Protein AF-A0A920AF95-F1 (afdb_monomer_lite)

Structure (mmCIF, N/CA/C/O backbone):
data_AF-A0A920AF95-F1
#
_entry.id   AF-A0A920AF95-F1
#
loop_
_atom_site.group_PDB
_atom_site.id
_atom_site.type_symbol
_atom_site.label_atom_id
_atom_site.label_alt_id
_atom_site.label_comp_id
_atom_site.label_asym_id
_atom_site.label_entity_id
_atom_site.label_seq_id
_atom_site.pdbx_PDB_ins_code
_atom_site.Cartn_x
_atom_site.Cartn_y
_atom_site.Cartn_z
_atom_site.occupancy
_atom_site.B_iso_or_equiv
_atom_site.auth_seq_id
_atom_site.auth_comp_id
_atom_site.auth_asym_id
_atom_site.auth_atom_id
_atom_site.pdbx_PDB_model_num
ATOM 1 N N . MET A 1 1 ? -3.782 19.908 -4.202 1.00 72.94 1 MET A N 1
ATOM 2 C CA . MET A 1 1 ? -3.913 18.723 -3.323 1.00 72.94 1 MET A CA 1
ATOM 3 C C . MET A 1 1 ? -5.382 18.385 -3.166 1.00 72.94 1 MET A C 1
ATOM 5 O O . MET A 1 1 ? -6.169 19.297 -2.962 1.00 72.94 1 MET A O 1
ATOM 9 N N . THR A 1 2 ? -5.749 17.109 -3.252 1.00 90.81 2 THR A N 1
ATOM 10 C CA . THR A 1 2 ? -7.126 16.671 -2.982 1.00 90.81 2 THR A CA 1
ATOM 11 C C . THR A 1 2 ? -7.397 16.658 -1.468 1.00 90.81 2 THR A C 1
ATOM 13 O O . THR A 1 2 ? -6.483 16.290 -0.714 1.00 90.81 2 THR A O 1
ATOM 16 N N . PRO A 1 3 ? -8.599 17.056 -1.011 1.00 94.69 3 PRO A N 1
ATOM 17 C CA . PRO A 1 3 ? -9.006 16.942 0.390 1.00 94.69 3 PRO A CA 1
ATOM 18 C C . PRO A 1 3 ? -8.992 15.495 0.896 1.00 94.69 3 PRO A C 1
ATOM 20 O O . PRO A 1 3 ? -9.028 14.548 0.110 1.00 94.69 3 PRO A O 1
ATOM 23 N N . GLU A 1 4 ? -8.959 15.326 2.216 1.00 96.00 4 GLU A N 1
ATOM 24 C CA . GLU A 1 4 ? -9.114 14.012 2.843 1.00 96.00 4 GLU A CA 1
ATOM 25 C C . GLU A 1 4 ? -10.567 13.523 2.800 1.00 96.00 4 GLU A C 1
ATOM 27 O O . GLU A 1 4 ? -11.509 14.316 2.826 1.00 96.00 4 GLU A O 1
ATOM 32 N N . ILE A 1 5 ? -10.743 12.199 2.779 1.00 96.69 5 ILE A N 1
ATOM 33 C CA . ILE A 1 5 ? -12.058 11.550 2.784 1.00 96.69 5 ILE A CA 1
ATOM 34 C C . ILE A 1 5 ? -12.750 11.700 4.150 1.00 96.69 5 ILE A C 1
ATOM 36 O O . ILE A 1 5 ? -12.111 11.588 5.205 1.00 96.69 5 ILE A O 1
ATOM 40 N N . LYS A 1 6 ? -14.069 11.918 4.154 1.00 97.50 6 LYS A N 1
ATOM 41 C CA . LYS A 1 6 ? -14.889 11.921 5.376 1.00 97.50 6 LYS A CA 1
ATOM 42 C C . LYS A 1 6 ? -15.577 10.571 5.555 1.00 97.50 6 LYS A C 1
ATOM 44 O O . LYS A 1 6 ? -15.944 9.933 4.571 1.00 97.50 6 LYS A O 1
ATOM 49 N N . VAL A 1 7 ? -15.806 10.152 6.803 1.00 97.62 7 VAL A N 1
ATOM 50 C CA . VAL A 1 7 ? -16.532 8.900 7.081 1.00 97.62 7 VAL A CA 1
ATOM 51 C C . VAL A 1 7 ? -17.932 8.908 6.466 1.00 97.62 7 VAL A C 1
ATOM 53 O O . VAL A 1 7 ? -18.393 7.903 5.938 1.00 97.62 7 VAL A O 1
ATOM 56 N N . THR A 1 8 ? -18.585 10.071 6.464 1.00 97.75 8 THR A N 1
ATOM 57 C CA . THR A 1 8 ? -19.935 10.246 5.928 1.00 97.75 8 THR A CA 1
ATOM 58 C C . THR A 1 8 ? -20.003 9.952 4.436 1.00 97.75 8 THR A C 1
ATOM 60 O O . THR A 1 8 ? -21.004 9.405 3.984 1.00 97.75 8 THR A O 1
ATOM 63 N N . ASP A 1 9 ? -18.944 10.253 3.681 1.00 97.81 9 ASP A N 1
ATOM 64 C CA . ASP A 1 9 ? -18.871 9.934 2.254 1.00 97.81 9 ASP A CA 1
ATOM 65 C C . ASP A 1 9 ? -18.751 8.420 2.036 1.00 97.81 9 ASP A C 1
ATOM 67 O O . ASP A 1 9 ? -19.375 7.883 1.125 1.00 97.81 9 ASP A O 1
ATOM 71 N N . LEU A 1 10 ? -18.015 7.710 2.898 1.00 98.25 10 LEU A N 1
ATOM 72 C CA . LEU A 1 10 ? -17.905 6.249 2.840 1.00 98.25 10 LEU A CA 1
ATOM 73 C C . LEU A 1 10 ? -19.245 5.577 3.176 1.00 98.25 10 LEU A C 1
ATOM 75 O O . LEU A 1 10 ? -19.750 4.774 2.392 1.00 98.25 10 LEU A O 1
ATOM 79 N N . VAL A 1 11 ? -19.859 5.966 4.298 1.00 97.69 11 VAL A N 1
ATOM 80 C CA . VAL A 1 11 ? -21.117 5.380 4.793 1.00 97.69 11 VAL A CA 1
ATOM 81 C C . VAL A 1 11 ? -22.266 5.604 3.815 1.00 97.69 11 VAL A C 1
ATOM 83 O O . VAL A 1 11 ? -23.003 4.668 3.517 1.00 97.69 11 VAL A O 1
ATOM 86 N N . LYS A 1 12 ? -22.398 6.816 3.256 1.00 98.25 12 LYS A N 1
ATOM 87 C CA . LYS A 1 12 ? -23.442 7.127 2.262 1.00 98.25 12 LYS A CA 1
ATOM 88 C C . LYS A 1 12 ? -23.361 6.255 1.009 1.00 98.25 12 LYS A C 1
ATOM 90 O O . LYS A 1 12 ? -24.372 6.076 0.342 1.00 98.25 12 LYS A O 1
ATOM 95 N N . ASN A 1 13 ? -22.181 5.719 0.703 1.00 98.12 13 ASN A N 1
ATOM 96 C CA . ASN A 1 13 ? -21.946 4.838 -0.438 1.00 98.12 13 ASN A CA 1
ATOM 97 C C . ASN A 1 13 ? -21.875 3.351 -0.041 1.00 98.12 13 ASN A C 1
ATOM 99 O O . ASN A 1 13 ? -21.446 2.527 -0.844 1.00 98.12 13 ASN A O 1
ATOM 103 N N . GLY A 1 14 ? -22.264 2.990 1.188 1.00 98.00 14 GLY A N 1
ATOM 104 C CA . GLY A 1 14 ? -22.251 1.603 1.665 1.00 98.00 14 GLY A CA 1
ATOM 105 C C . GLY A 1 14 ? -20.849 1.009 1.850 1.00 98.00 14 GLY A C 1
ATOM 106 O O . GLY A 1 14 ? -20.705 -0.208 1.938 1.00 98.00 14 GLY A O 1
ATOM 107 N N . ILE A 1 15 ? -19.804 1.842 1.900 1.00 98.56 15 ILE A N 1
ATOM 108 C CA . ILE A 1 15 ? -18.422 1.391 2.077 1.00 98.56 15 ILE A CA 1
ATOM 109 C C . ILE A 1 15 ? -18.146 1.232 3.573 1.00 98.56 15 ILE A C 1
ATOM 111 O O . ILE A 1 15 ? -18.009 2.216 4.297 1.00 98.56 15 ILE A O 1
ATOM 115 N N . THR A 1 16 ? -18.028 -0.014 4.027 1.00 98.25 16 THR A N 1
ATOM 116 C CA . THR A 1 16 ? -17.788 -0.356 5.442 1.00 98.25 16 THR A CA 1
ATOM 117 C C . THR A 1 16 ? -16.325 -0.657 5.765 1.00 98.25 16 THR A C 1
ATOM 119 O O . THR A 1 16 ? -15.949 -0.686 6.938 1.00 98.25 16 THR A O 1
ATOM 122 N N . SER A 1 17 ? -15.497 -0.870 4.738 1.00 98.56 17 SER A N 1
ATOM 123 C CA . SER A 1 17 ? -14.077 -1.192 4.884 1.00 98.56 17 SER A CA 1
ATOM 124 C C . SER A 1 17 ? -13.235 -0.506 3.814 1.00 98.56 17 SER A C 1
ATOM 126 O O . SER A 1 17 ? -13.634 -0.457 2.651 1.00 98.56 17 SER A O 1
ATOM 128 N N . VAL A 1 18 ? -12.052 -0.009 4.180 1.00 98.56 18 VAL A N 1
ATOM 129 C CA . VAL A 1 18 ? -11.151 0.710 3.263 1.00 98.56 18 VAL A CA 1
ATOM 130 C C . VAL A 1 18 ? -9.684 0.357 3.487 1.00 98.56 18 VAL A C 1
ATOM 132 O O . VAL A 1 18 ? -9.264 0.041 4.600 1.00 98.56 18 VAL A O 1
ATOM 135 N N . VAL A 1 19 ? -8.881 0.467 2.426 1.00 98.69 19 VAL A N 1
ATOM 136 C CA . VAL A 1 19 ? -7.416 0.375 2.493 1.00 98.69 19 VAL A CA 1
ATOM 137 C C . VAL A 1 19 ? -6.821 1.653 1.911 1.00 98.69 19 VAL A C 1
ATOM 139 O O . VAL A 1 19 ? -6.896 1.898 0.708 1.00 98.69 19 VAL A O 1
ATOM 142 N N . GLY A 1 20 ? -6.250 2.489 2.773 1.00 98.44 20 GLY A N 1
ATOM 143 C CA . GLY A 1 20 ? -5.591 3.730 2.387 1.00 98.44 20 GLY A CA 1
ATOM 144 C C . GLY A 1 20 ? -4.181 3.502 1.836 1.00 98.44 20 GLY A C 1
ATOM 145 O O . GLY A 1 20 ? -3.487 2.560 2.210 1.00 98.44 20 GLY A O 1
ATOM 146 N N . LEU A 1 21 ? -3.730 4.378 0.944 1.00 98.50 21 LEU A N 1
ATOM 147 C CA . LEU A 1 21 ? -2.387 4.324 0.365 1.00 98.50 21 LEU A CA 1
ATOM 148 C C . LEU A 1 21 ? -1.939 5.710 -0.104 1.00 98.50 21 LEU A C 1
ATOM 150 O O . LEU A 1 21 ? -2.769 6.594 -0.324 1.00 98.50 21 LEU A O 1
ATOM 154 N N . LEU A 1 22 ? -0.631 5.895 -0.284 1.00 98.19 22 LEU A N 1
ATOM 155 C CA . LEU A 1 22 ? -0.083 7.083 -0.940 1.00 98.19 22 LEU A CA 1
ATOM 156 C C . LEU A 1 22 ? 0.029 6.894 -2.463 1.00 98.19 22 LEU A C 1
ATOM 158 O O . LEU A 1 22 ? -0.002 5.783 -3.002 1.00 98.19 22 LEU A O 1
ATOM 162 N N . GLY A 1 23 ? 0.119 8.019 -3.170 1.00 97.44 23 GLY A N 1
ATOM 163 C CA . GLY A 1 23 ? 0.240 8.083 -4.626 1.00 97.44 23 GLY A CA 1
ATOM 164 C C . GLY A 1 23 ? 1.621 8.557 -5.072 1.00 97.44 23 GLY A C 1
ATOM 165 O O . GLY A 1 23 ? 2.641 8.114 -4.551 1.00 97.44 23 GLY A O 1
ATOM 166 N N . THR A 1 24 ? 1.631 9.467 -6.046 1.00 97.31 24 THR A N 1
ATOM 167 C CA . THR A 1 24 ? 2.851 10.072 -6.602 1.00 97.31 24 THR A CA 1
ATOM 168 C C . THR A 1 24 ? 3.635 10.881 -5.573 1.00 97.31 24 THR A C 1
ATOM 170 O O . THR A 1 24 ? 4.853 10.777 -5.504 1.00 97.31 24 THR A O 1
ATOM 173 N N . ASP A 1 25 ? 2.941 11.685 -4.772 1.00 96.19 25 ASP A N 1
ATOM 174 C CA . ASP A 1 25 ? 3.570 12.592 -3.820 1.00 96.19 25 ASP A CA 1
ATOM 175 C C . ASP A 1 25 ? 3.938 11.853 -2.527 1.00 96.19 25 ASP A C 1
ATOM 177 O O . ASP A 1 25 ? 3.084 11.640 -1.669 1.00 96.19 25 ASP A O 1
ATOM 181 N N . GLY A 1 26 ? 5.201 11.440 -2.418 1.00 92.62 26 GLY A N 1
ATOM 182 C CA . GLY A 1 26 ? 5.804 10.927 -1.183 1.00 92.62 26 GLY A CA 1
ATOM 183 C C . GLY A 1 26 ? 6.600 11.976 -0.402 1.00 92.62 26 GLY A C 1
ATOM 184 O O . GLY A 1 26 ? 7.239 11.624 0.584 1.00 92.62 26 GLY A O 1
ATOM 185 N N . ALA A 1 27 ? 6.599 13.238 -0.848 1.00 92.75 27 ALA A N 1
ATOM 186 C CA . ALA A 1 27 ? 7.382 14.313 -0.241 1.00 92.75 27 ALA A CA 1
ATOM 187 C C . ALA A 1 27 ? 6.543 15.134 0.744 1.00 92.75 27 ALA A C 1
ATOM 189 O O . ALA A 1 27 ? 6.983 15.410 1.857 1.00 92.75 27 ALA A O 1
ATOM 190 N N . THR A 1 28 ? 5.323 15.508 0.353 1.00 95.38 28 THR A N 1
ATOM 191 C CA . THR A 1 28 ? 4.439 16.342 1.182 1.00 95.38 28 THR A CA 1
ATOM 192 C C . THR A 1 28 ? 3.306 15.547 1.834 1.00 95.38 28 THR A C 1
ATOM 194 O O . THR A 1 28 ? 2.711 15.995 2.816 1.00 95.38 28 THR A O 1
ATOM 197 N N . ARG A 1 29 ? 3.015 14.334 1.343 1.00 95.62 29 ARG A N 1
ATOM 198 C CA . ARG A 1 29 ? 2.121 13.387 2.024 1.00 95.62 29 ARG A CA 1
ATOM 199 C C . ARG A 1 29 ? 2.927 12.439 2.898 1.00 95.62 29 ARG A C 1
ATOM 201 O O . ARG A 1 29 ? 3.914 11.860 2.464 1.00 95.62 29 ARG A O 1
ATOM 208 N N . SER A 1 30 ? 2.457 12.246 4.127 1.00 95.94 30 SER A N 1
ATOM 209 C CA . SER A 1 30 ? 3.129 11.423 5.128 1.00 95.94 30 SER A CA 1
ATOM 210 C C . SER A 1 30 ? 2.331 10.168 5.450 1.00 95.94 30 SER A C 1
ATOM 212 O O . SER A 1 30 ? 1.116 10.223 5.660 1.00 95.94 30 SER A O 1
ATOM 214 N N . LEU A 1 31 ? 3.031 9.042 5.592 1.00 97.69 31 LEU A N 1
ATOM 215 C CA . LEU A 1 31 ? 2.443 7.825 6.148 1.00 97.69 31 LEU A CA 1
ATOM 216 C C . LEU A 1 31 ? 1.934 8.026 7.575 1.00 97.69 31 LEU A C 1
ATOM 218 O O . LEU A 1 31 ? 0.975 7.369 7.962 1.00 97.69 31 LEU A O 1
ATOM 222 N N . LYS A 1 32 ? 2.526 8.945 8.350 1.00 98.06 32 LYS A N 1
ATOM 223 C CA . LYS A 1 32 ? 2.058 9.250 9.711 1.00 98.06 32 LYS A CA 1
ATOM 224 C C . LYS A 1 32 ? 0.658 9.861 9.676 1.00 98.06 32 LYS A C 1
ATOM 226 O O . LYS A 1 32 ? -0.204 9.448 10.445 1.00 98.06 32 LYS A O 1
ATOM 231 N N . SER A 1 33 ? 0.413 10.783 8.742 1.00 97.81 33 SER A N 1
ATOM 232 C CA . SER A 1 33 ? -0.914 11.369 8.519 1.00 97.81 33 SER A CA 1
ATOM 233 C C . SER A 1 33 ? -1.911 10.319 8.026 1.00 97.81 33 SER A C 1
ATOM 235 O O . SER A 1 33 ? -3.024 10.247 8.540 1.00 97.81 33 SER A O 1
ATOM 237 N N . LEU A 1 34 ? -1.498 9.448 7.096 1.00 98.50 34 LEU A N 1
ATOM 238 C CA . LEU A 1 34 ? -2.333 8.336 6.632 1.00 98.50 34 LEU A CA 1
ATOM 239 C C . LEU A 1 34 ? -2.704 7.384 7.781 1.00 98.50 34 LEU A C 1
ATOM 241 O O . LEU A 1 34 ? -3.871 7.037 7.937 1.00 98.50 34 LEU A O 1
ATOM 245 N N . TYR A 1 35 ? -1.739 7.008 8.621 1.00 98.62 35 TYR A N 1
ATOM 246 C CA . TYR A 1 35 ? -1.966 6.141 9.777 1.00 98.62 35 TYR A CA 1
ATOM 247 C C . TYR A 1 35 ? -2.887 6.787 10.818 1.00 98.62 35 TYR A C 1
ATOM 249 O O . TYR A 1 35 ? -3.796 6.130 11.328 1.00 98.62 35 TYR A O 1
ATOM 257 N N . ALA A 1 36 ? -2.717 8.085 11.091 1.00 98.56 36 ALA A N 1
ATOM 258 C CA . ALA A 1 36 ? -3.627 8.839 11.950 1.00 98.56 36 ALA A CA 1
ATOM 259 C C . ALA A 1 36 ? -5.060 8.831 11.394 1.00 98.56 36 ALA A C 1
ATOM 261 O O . ALA A 1 36 ? -6.005 8.563 12.136 1.00 98.56 36 ALA A O 1
ATOM 262 N N . LYS A 1 37 ? -5.226 9.029 10.079 1.00 98.56 37 LYS A N 1
ATOM 263 C CA . LYS A 1 37 ? -6.543 8.981 9.434 1.00 98.56 37 LYS A CA 1
ATOM 264 C C . LYS A 1 37 ? -7.172 7.589 9.482 1.00 98.56 37 LYS A C 1
ATOM 266 O O . LYS A 1 37 ? -8.368 7.477 9.731 1.00 98.56 37 LYS A O 1
ATOM 271 N N . VAL A 1 38 ? -6.385 6.529 9.301 1.00 98.69 38 VAL A N 1
ATOM 272 C CA . VAL A 1 38 ? -6.850 5.143 9.464 1.00 98.69 38 VAL A CA 1
ATOM 273 C C . VAL A 1 38 ? -7.366 4.898 10.881 1.00 98.69 38 VAL A C 1
ATOM 275 O O . VAL A 1 38 ? -8.433 4.312 11.050 1.00 98.69 38 VAL A O 1
ATOM 278 N N . LYS A 1 39 ? -6.658 5.374 11.912 1.00 98.56 39 LYS A N 1
ATOM 279 C CA . LYS A 1 39 ? -7.144 5.272 13.295 1.00 98.56 39 LYS A CA 1
ATOM 280 C C . LYS A 1 39 ? -8.442 6.046 13.515 1.00 98.56 39 LYS A C 1
ATOM 282 O O . LYS A 1 39 ? -9.346 5.498 14.135 1.00 98.56 39 LYS A O 1
ATOM 287 N N . ALA A 1 40 ? -8.547 7.266 12.984 1.00 98.56 40 ALA A N 1
ATOM 288 C CA . ALA A 1 40 ? -9.769 8.064 13.077 1.00 98.56 40 ALA A CA 1
ATOM 289 C C . ALA A 1 40 ? -10.966 7.341 12.434 1.00 98.56 40 ALA A C 1
ATOM 291 O O . ALA A 1 40 ? -11.983 7.156 13.086 1.00 98.56 40 ALA A O 1
ATOM 292 N N . LEU A 1 41 ? -10.809 6.808 11.216 1.00 98.62 41 LEU A N 1
ATOM 293 C CA . LEU A 1 41 ? -11.876 6.054 10.546 1.00 98.62 41 LEU A CA 1
ATOM 294 C C . LEU A 1 41 ? -12.303 4.799 11.328 1.00 98.62 41 LEU A C 1
ATOM 296 O O . LEU A 1 41 ? -13.496 4.516 11.399 1.00 98.62 41 LEU A O 1
ATOM 300 N N . ASN A 1 42 ? -11.356 4.090 11.955 1.00 98.50 42 ASN A N 1
ATOM 301 C CA . ASN A 1 42 ? -11.673 2.971 12.850 1.00 98.50 42 ASN A CA 1
ATOM 302 C C . ASN A 1 42 ? -12.470 3.417 14.086 1.00 98.50 42 ASN A C 1
ATOM 304 O O . ASN A 1 42 ? -13.422 2.743 14.469 1.00 98.50 42 ASN A O 1
ATOM 308 N N . GLN A 1 43 ? -12.131 4.561 14.688 1.00 98.31 43 GLN A N 1
ATOM 309 C CA . GLN A 1 43 ? -12.895 5.134 15.808 1.00 98.31 43 GLN A CA 1
ATOM 310 C C . GLN A 1 43 ? -14.293 5.604 15.384 1.00 98.31 43 GLN A C 1
ATOM 312 O O . GLN A 1 43 ? -15.229 5.533 16.174 1.00 98.31 43 GLN A O 1
ATOM 317 N N . GLU A 1 44 ? -14.445 6.040 14.134 1.00 98.12 44 GLU A N 1
ATOM 318 C CA . GLU A 1 44 ? -15.726 6.424 13.532 1.00 98.12 44 GLU A CA 1
ATOM 319 C C . GLU A 1 44 ? -16.564 5.205 13.069 1.00 98.12 44 GLU A C 1
ATOM 321 O O . GLU A 1 44 ? -17.653 5.381 12.526 1.00 98.12 44 GLU A O 1
ATOM 326 N N . GLY A 1 45 ? -16.090 3.969 13.294 1.00 97.25 45 GLY A N 1
ATOM 327 C CA . GLY A 1 45 ? -16.840 2.727 13.054 1.00 97.25 45 GLY A CA 1
ATOM 328 C C . GLY A 1 45 ? -16.601 2.044 11.701 1.00 97.25 45 GLY A C 1
ATOM 329 O O . GLY A 1 45 ? -17.283 1.070 11.387 1.00 97.25 45 GLY A O 1
ATOM 330 N N . ILE A 1 46 ? -15.639 2.512 10.897 1.00 98.00 46 ILE A N 1
ATOM 331 C CA . ILE A 1 46 ? -15.256 1.903 9.611 1.00 98.00 46 ILE A CA 1
ATOM 332 C C . ILE A 1 46 ? -14.032 1.012 9.790 1.00 98.00 46 ILE A C 1
ATOM 334 O O . ILE A 1 46 ? -13.051 1.429 10.390 1.00 98.00 46 ILE A O 1
ATOM 338 N N . SER A 1 47 ? -14.015 -0.174 9.181 1.00 98.62 47 SER A N 1
ATOM 339 C CA . SER A 1 47 ? -12.811 -1.017 9.182 1.00 98.62 47 SER A CA 1
ATOM 340 C C . SER A 1 47 ? -11.750 -0.453 8.230 1.00 98.62 47 SER A C 1
ATOM 342 O O . SER A 1 47 ? -11.825 -0.637 7.014 1.00 98.62 47 SER A O 1
ATOM 344 N N . ALA A 1 48 ? -10.751 0.249 8.759 1.00 98.75 48 ALA A N 1
ATOM 345 C CA . ALA A 1 48 ? -9.735 0.923 7.956 1.00 98.75 48 ALA A CA 1
ATOM 346 C C . ALA A 1 48 ? -8.340 0.304 8.128 1.00 98.75 48 ALA A C 1
ATOM 348 O O . ALA A 1 48 ? -7.874 0.052 9.239 1.00 98.75 48 ALA A O 1
ATOM 349 N N . PHE A 1 49 ? -7.648 0.139 7.003 1.00 98.75 49 PHE A N 1
ATOM 350 C CA . PHE A 1 49 ? -6.284 -0.381 6.899 1.00 98.75 49 PHE A CA 1
ATOM 351 C C . PHE A 1 49 ? -5.445 0.497 5.966 1.00 98.75 49 PHE A C 1
ATOM 353 O O . PHE A 1 49 ? -5.954 1.453 5.376 1.00 98.75 49 PHE A O 1
ATOM 360 N N . MET A 1 50 ? -4.165 0.173 5.781 1.00 98.81 50 MET A N 1
ATOM 361 C CA . MET A 1 50 ? -3.304 0.882 4.836 1.00 98.81 50 MET A CA 1
ATOM 362 C C . MET A 1 50 ? -2.202 0.032 4.202 1.00 98.81 50 MET A C 1
ATOM 364 O O . MET A 1 50 ? -1.836 -1.040 4.685 1.00 98.81 50 MET A O 1
ATOM 368 N N . HIS A 1 51 ? -1.630 0.562 3.124 1.00 98.75 51 HIS A N 1
ATOM 369 C CA . HIS A 1 51 ? -0.313 0.180 2.631 1.00 98.75 51 HIS A CA 1
ATOM 370 C C . HIS A 1 51 ? 0.734 1.225 3.029 1.00 98.75 51 HIS A C 1
ATOM 372 O O . HIS A 1 51 ? 0.466 2.426 2.987 1.00 98.75 51 HIS A O 1
ATOM 378 N N . THR A 1 52 ? 1.930 0.754 3.385 1.00 98.62 52 THR A N 1
ATOM 379 C CA . THR A 1 52 ? 3.131 1.594 3.483 1.00 98.62 52 THR A CA 1
ATOM 380 C C . THR A 1 52 ? 3.677 1.919 2.083 1.00 98.62 52 THR A C 1
ATOM 382 O O . THR A 1 52 ? 3.143 1.433 1.081 1.00 98.62 52 THR A O 1
ATOM 385 N N . GLY A 1 53 ? 4.723 2.735 1.979 1.00 98.31 53 GLY A N 1
ATOM 386 C CA . GLY A 1 53 ? 5.284 3.173 0.702 1.00 98.31 53 GLY A CA 1
ATOM 387 C C . GLY A 1 53 ? 4.430 4.199 -0.053 1.00 98.31 53 GLY A C 1
ATOM 388 O O . GLY A 1 53 ? 3.462 4.765 0.457 1.00 98.31 53 GLY A O 1
ATOM 389 N N . TYR A 1 54 ? 4.828 4.464 -1.293 1.00 98.38 54 TYR A N 1
ATOM 390 C CA . TYR A 1 54 ? 4.212 5.412 -2.230 1.00 98.38 54 TYR A CA 1
ATOM 391 C C . TYR A 1 54 ? 4.601 4.985 -3.654 1.00 98.38 54 TYR A C 1
ATOM 393 O O . TYR A 1 54 ? 4.968 3.841 -3.852 1.00 98.38 54 TYR A O 1
ATOM 401 N N . TYR A 1 55 ? 4.527 5.830 -4.681 1.00 97.94 55 TYR A N 1
ATOM 402 C CA . TYR A 1 55 ? 4.944 5.421 -6.033 1.00 97.94 55 TYR A CA 1
ATOM 403 C C . TYR A 1 55 ? 6.418 4.993 -6.163 1.00 97.94 55 TYR A C 1
ATOM 405 O O . TYR A 1 55 ? 6.721 4.202 -7.059 1.00 97.94 55 TYR A O 1
ATOM 413 N N . GLY A 1 56 ? 7.316 5.499 -5.314 1.00 96.94 56 GLY A N 1
ATOM 414 C CA . GLY A 1 56 ? 8.752 5.252 -5.444 1.00 96.94 56 GLY A CA 1
ATOM 415 C C . GLY A 1 56 ? 9.209 3.850 -5.027 1.00 96.94 56 GLY A C 1
ATOM 416 O O . GLY A 1 56 ? 8.563 3.194 -4.211 1.00 96.94 56 GLY A O 1
ATOM 417 N N . ILE A 1 57 ? 10.346 3.406 -5.581 1.00 96.25 57 ILE A N 1
ATOM 418 C CA . ILE A 1 57 ? 10.968 2.103 -5.261 1.00 96.25 57 ILE A CA 1
ATOM 419 C C . ILE A 1 57 ? 11.746 2.094 -3.942 1.00 96.25 57 ILE A C 1
ATOM 421 O O . ILE A 1 57 ? 11.946 1.026 -3.370 1.00 96.25 57 ILE A O 1
ATOM 425 N N . ASP A 1 58 ? 12.138 3.272 -3.456 1.00 92.56 58 ASP A N 1
ATOM 426 C CA . ASP A 1 58 ? 12.650 3.485 -2.104 1.00 92.56 58 ASP A CA 1
ATOM 427 C C . ASP A 1 58 ? 11.477 3.923 -1.218 1.00 92.56 58 ASP A C 1
ATOM 429 O O . ASP A 1 58 ? 11.182 5.119 -1.120 1.00 92.56 58 ASP A O 1
ATOM 433 N N . PRO A 1 59 ? 10.713 2.974 -0.644 1.00 84.75 59 PRO A N 1
ATOM 434 C CA . PRO A 1 59 ? 9.475 3.288 0.042 1.00 84.75 59 PRO A CA 1
ATOM 435 C C . PRO A 1 59 ? 9.741 4.082 1.317 1.00 84.75 59 PRO A C 1
ATOM 437 O O . PRO A 1 59 ? 10.578 3.722 2.150 1.00 84.75 59 PRO A O 1
ATOM 440 N N . VAL A 1 60 ? 8.922 5.111 1.523 1.00 93.38 60 VAL A N 1
ATOM 441 C CA . VAL A 1 60 ? 8.703 5.662 2.860 1.00 93.38 60 VAL A CA 1
ATOM 442 C C . VAL A 1 60 ? 8.066 4.592 3.749 1.00 93.38 60 VAL A C 1
ATOM 444 O O . VAL A 1 60 ? 7.254 3.796 3.277 1.00 93.38 60 VAL A O 1
ATOM 447 N N . HIS A 1 61 ? 8.439 4.572 5.024 1.00 95.69 61 HIS A N 1
ATOM 448 C CA . HIS A 1 61 ? 7.958 3.616 6.021 1.00 95.69 61 HIS A CA 1
ATOM 449 C C . HIS A 1 61 ? 7.815 4.301 7.389 1.00 95.69 61 HIS A C 1
ATOM 451 O O . HIS A 1 61 ? 8.329 5.402 7.599 1.00 95.69 61 HIS A O 1
ATOM 457 N N . LEU A 1 62 ? 7.058 3.693 8.301 1.00 97.50 62 LEU A N 1
ATOM 458 C CA . LEU A 1 62 ? 6.816 4.221 9.649 1.00 97.50 62 LEU A CA 1
ATOM 459 C C . LEU A 1 62 ? 7.889 3.769 10.655 1.00 97.50 62 LEU A C 1
ATOM 461 O O . LEU A 1 62 ? 8.199 4.524 11.576 1.00 97.50 62 LEU A O 1
ATOM 465 N N . MET A 1 63 ? 8.435 2.566 10.463 1.00 97.25 63 MET A N 1
ATOM 466 C CA . MET A 1 63 ? 9.479 1.936 11.277 1.00 97.25 63 MET A CA 1
ATOM 467 C C . MET A 1 63 ? 10.861 2.108 10.627 1.00 97.25 63 MET A C 1
ATOM 469 O O . MET A 1 63 ? 11.263 3.241 10.372 1.00 97.25 63 MET A O 1
ATOM 473 N N . LYS A 1 64 ? 11.612 1.022 10.371 1.00 96.38 64 LYS A N 1
ATOM 474 C CA . LYS A 1 64 ? 12.911 1.069 9.666 1.00 96.38 64 LYS A CA 1
ATOM 475 C C . LYS A 1 64 ? 12.876 0.561 8.225 1.00 96.38 64 LYS A C 1
ATOM 477 O O . LYS A 1 64 ? 13.826 0.781 7.480 1.00 96.38 64 LYS A O 1
ATOM 482 N N . ASN A 1 65 ? 11.853 -0.211 7.861 1.00 97.56 65 ASN A N 1
ATOM 483 C CA . ASN A 1 65 ? 11.662 -0.778 6.525 1.00 97.56 65 ASN A CA 1
ATOM 484 C C . ASN A 1 65 ? 10.233 -1.333 6.378 1.00 97.56 65 ASN A C 1
ATOM 486 O O . ASN A 1 65 ? 9.450 -1.346 7.331 1.00 97.56 65 ASN A O 1
ATOM 490 N N . VAL A 1 66 ? 9.897 -1.819 5.181 1.00 98.25 66 VAL A N 1
ATOM 491 C CA . VAL A 1 66 ? 8.557 -2.337 4.862 1.00 98.25 66 VAL A CA 1
ATOM 492 C C . VAL A 1 66 ? 8.234 -3.613 5.637 1.00 98.25 66 VAL A C 1
ATOM 494 O O . VAL A 1 66 ? 7.086 -3.820 6.037 1.00 98.25 66 VAL A O 1
ATOM 497 N N . GLN A 1 67 ? 9.234 -4.467 5.864 1.00 98.50 67 GLN A N 1
ATOM 498 C CA . GLN A 1 67 ? 9.065 -5.685 6.652 1.00 98.50 67 GLN A CA 1
ATOM 499 C C . GLN A 1 67 ? 8.664 -5.353 8.101 1.00 98.50 67 GLN A C 1
ATOM 501 O O . GLN A 1 67 ? 7.732 -5.960 8.622 1.00 98.50 67 GLN A O 1
ATOM 506 N N . GLU A 1 68 ? 9.322 -4.383 8.738 1.00 98.56 68 GLU A N 1
ATOM 507 C CA . GLU A 1 68 ? 8.994 -3.941 10.098 1.00 98.56 68 GLU A CA 1
ATOM 508 C C . GLU A 1 68 ? 7.621 -3.268 10.181 1.00 98.56 68 GLU A C 1
ATOM 510 O O . GLU A 1 68 ? 6.879 -3.552 11.118 1.00 98.56 68 GLU A O 1
ATOM 515 N N . ASP A 1 69 ? 7.238 -2.445 9.199 1.00 98.62 69 ASP A N 1
ATOM 516 C CA . ASP A 1 69 ? 5.889 -1.863 9.148 1.00 98.62 69 ASP A CA 1
ATOM 517 C C . ASP A 1 69 ? 4.810 -2.957 9.138 1.00 98.62 69 ASP A C 1
ATOM 519 O O . ASP A 1 69 ? 3.822 -2.876 9.867 1.00 98.62 69 ASP A O 1
ATOM 523 N N . LEU A 1 70 ? 5.009 -4.014 8.345 1.00 98.56 70 LEU A N 1
ATOM 524 C CA . LEU A 1 70 ? 4.108 -5.166 8.312 1.00 98.56 70 LEU A CA 1
ATOM 525 C C . LEU A 1 70 ? 4.061 -5.919 9.647 1.00 98.56 70 LEU A C 1
ATOM 527 O O . LEU A 1 70 ? 2.980 -6.362 10.033 1.00 98.56 70 LEU A O 1
ATOM 531 N N . ILE A 1 71 ? 5.196 -6.068 10.335 1.00 98.62 71 ILE A N 1
ATOM 532 C CA . ILE A 1 71 ? 5.301 -6.811 11.601 1.00 98.62 71 ILE A CA 1
ATOM 533 C C . ILE A 1 71 ? 4.697 -6.039 12.770 1.00 98.62 71 ILE A C 1
ATOM 535 O O . ILE A 1 71 ? 3.929 -6.613 13.535 1.00 98.62 71 ILE A O 1
ATOM 539 N N . TYR A 1 72 ? 5.034 -4.760 12.914 1.00 98.50 72 TYR A N 1
ATOM 540 C CA . TYR A 1 72 ? 4.757 -4.010 14.139 1.00 98.50 72 TYR A CA 1
ATOM 541 C C . TYR A 1 72 ? 3.519 -3.116 14.065 1.00 98.50 72 TYR A C 1
ATOM 543 O O . TYR A 1 72 ? 3.078 -2.611 15.095 1.00 98.50 72 TYR A O 1
ATOM 551 N N . ILE A 1 73 ? 2.952 -2.891 12.875 1.00 98.38 73 ILE A N 1
ATOM 552 C CA . ILE A 1 73 ? 1.809 -1.989 12.703 1.00 98.38 73 ILE A CA 1
ATOM 553 C C . ILE A 1 73 ? 0.629 -2.761 12.123 1.00 98.38 73 ILE A C 1
ATOM 555 O O . ILE A 1 73 ? 0.555 -2.996 10.918 1.00 98.38 73 ILE A O 1
ATOM 559 N N . ASP A 1 74 ? -0.329 -3.138 12.970 1.00 97.94 74 ASP A N 1
ATOM 560 C CA . ASP A 1 74 ? -1.480 -3.986 12.611 1.00 97.94 74 ASP A CA 1
ATOM 561 C C . ASP A 1 74 ? -2.238 -3.508 11.371 1.00 97.94 74 ASP A C 1
ATOM 563 O O . ASP A 1 74 ? -2.525 -4.303 10.476 1.00 97.94 74 ASP A O 1
ATOM 567 N N . ALA A 1 75 ? -2.471 -2.198 11.264 1.00 98.19 75 ALA A N 1
ATOM 568 C CA . ALA A 1 75 ? -3.191 -1.602 10.144 1.00 98.19 75 ALA A CA 1
ATOM 569 C C . ALA A 1 75 ? -2.461 -1.714 8.791 1.00 98.19 75 ALA A C 1
ATOM 571 O O . ALA A 1 75 ? -3.100 -1.566 7.749 1.00 98.19 75 ALA A O 1
ATOM 572 N N . VAL A 1 76 ? -1.142 -1.951 8.772 1.00 98.69 76 VAL A N 1
ATOM 573 C CA . VAL A 1 76 ? -0.370 -2.087 7.529 1.00 98.69 76 VAL A CA 1
ATOM 574 C C . VAL A 1 76 ? -0.532 -3.498 6.969 1.00 98.69 76 VAL A C 1
ATOM 576 O O . VAL A 1 76 ? -0.135 -4.476 7.601 1.00 98.69 76 VAL A O 1
ATOM 579 N N . LEU A 1 77 ? -1.073 -3.600 5.751 1.00 98.69 77 LEU A N 1
ATOM 580 C CA . LEU A 1 77 ? -1.327 -4.868 5.049 1.00 98.69 77 LEU A CA 1
ATOM 581 C C . LEU A 1 77 ? -0.329 -5.165 3.921 1.00 98.69 77 LEU A C 1
ATOM 583 O O . LEU A 1 77 ? -0.346 -6.253 3.335 1.00 98.69 77 LEU A O 1
ATOM 587 N N . GLY A 1 78 ? 0.516 -4.197 3.569 1.00 98.50 78 GLY A N 1
ATOM 588 C CA . GLY A 1 78 ? 1.388 -4.307 2.407 1.00 98.50 78 GLY A CA 1
ATOM 589 C C . GLY A 1 78 ? 2.116 -3.016 2.058 1.00 98.50 78 GLY A C 1
ATOM 590 O O . GLY A 1 78 ? 2.076 -2.064 2.831 1.00 98.50 78 GLY A O 1
ATOM 591 N N . CYS A 1 79 ? 2.721 -2.978 0.873 1.00 98.62 79 CYS A N 1
ATOM 592 C CA . CYS A 1 79 ? 3.457 -1.829 0.348 1.00 98.62 79 CYS A CA 1
ATOM 593 C C . CYS A 1 79 ? 2.901 -1.389 -1.007 1.00 98.62 79 CYS A C 1
ATOM 595 O O . CYS A 1 79 ? 2.555 -2.224 -1.842 1.00 98.62 79 CYS A O 1
ATOM 597 N N . LYS A 1 80 ? 2.850 -0.079 -1.236 1.00 98.56 80 LYS A N 1
ATOM 598 C CA . LYS A 1 80 ? 2.513 0.553 -2.511 1.00 98.56 80 LYS A CA 1
ATOM 599 C C . LYS A 1 80 ? 3.792 0.888 -3.284 1.00 98.56 80 LYS A C 1
ATOM 601 O O . LYS A 1 80 ? 4.748 1.335 -2.663 1.00 98.56 80 LYS A O 1
ATOM 606 N N . ILE A 1 81 ? 3.770 0.673 -4.605 1.00 98.31 81 ILE A N 1
ATOM 607 C CA . ILE A 1 81 ? 4.741 1.165 -5.605 1.00 98.31 81 ILE A CA 1
ATOM 608 C C . ILE A 1 81 ? 4.047 1.543 -6.921 1.00 98.31 81 ILE A C 1
ATOM 610 O O . ILE A 1 81 ? 2.847 1.297 -7.090 1.00 98.31 81 ILE A O 1
ATOM 614 N N . ALA A 1 82 ? 4.798 2.094 -7.876 1.00 98.38 82 ALA A N 1
ATOM 615 C CA . ALA A 1 82 ? 4.389 2.255 -9.269 1.00 98.38 82 ALA A CA 1
ATOM 616 C C . ALA A 1 82 ? 5.382 1.602 -10.243 1.00 98.38 82 ALA A C 1
ATOM 618 O O . ALA A 1 82 ? 6.592 1.639 -10.028 1.00 98.38 82 ALA A O 1
ATOM 619 N N . ILE A 1 83 ? 4.867 1.055 -11.346 1.00 98.19 83 ILE A N 1
ATOM 620 C CA . ILE A 1 83 ? 5.651 0.587 -12.497 1.00 98.19 83 ILE A CA 1
ATOM 621 C C . ILE A 1 83 ? 5.027 1.088 -13.797 1.00 98.19 83 ILE A C 1
ATOM 623 O O . ILE A 1 83 ? 3.834 1.400 -13.848 1.00 98.19 83 ILE A O 1
ATOM 627 N N . SER A 1 84 ? 5.825 1.107 -14.867 1.00 97.38 84 SER A N 1
ATOM 628 C CA . SER A 1 84 ? 5.365 1.451 -16.219 1.00 97.38 84 SER A CA 1
ATOM 629 C C . SER A 1 84 ? 4.588 2.776 -16.267 1.00 97.38 84 SER A C 1
ATOM 631 O O . SER A 1 84 ? 3.668 2.939 -17.060 1.00 97.38 84 SER A O 1
ATOM 633 N N . ASP A 1 85 ? 4.958 3.731 -15.414 1.00 98.12 85 ASP A N 1
ATOM 634 C CA . ASP A 1 85 ? 4.381 5.071 -15.325 1.00 98.12 85 ASP A CA 1
ATOM 635 C C . ASP A 1 85 ? 5.514 6.095 -15.377 1.00 98.12 85 ASP A C 1
ATOM 637 O O . ASP A 1 85 ? 6.573 5.867 -14.787 1.00 98.12 85 ASP A O 1
ATOM 641 N N . ILE A 1 86 ? 5.291 7.234 -16.034 1.00 97.25 86 ILE A N 1
ATOM 642 C CA . ILE A 1 86 ? 6.293 8.308 -16.113 1.00 97.25 86 ILE A CA 1
ATOM 643 C C . ILE A 1 86 ? 6.644 8.903 -14.741 1.00 97.25 86 ILE A C 1
ATOM 645 O O . ILE A 1 86 ? 7.688 9.525 -14.589 1.00 97.25 86 ILE A O 1
ATOM 649 N N . ARG A 1 87 ? 5.776 8.696 -13.743 1.00 97.31 87 ARG A N 1
ATOM 650 C CA . ARG A 1 87 ? 5.951 9.109 -12.344 1.00 97.31 87 ARG A CA 1
ATOM 651 C C . ARG A 1 87 ? 6.545 8.006 -11.462 1.00 97.31 87 ARG A C 1
ATOM 653 O O . ARG A 1 87 ? 6.598 8.172 -10.247 1.00 97.31 87 ARG A O 1
ATOM 660 N N . SER A 1 88 ? 6.883 6.850 -12.032 1.00 96.06 88 SER A N 1
ATOM 661 C CA . SER A 1 88 ? 7.532 5.762 -11.293 1.00 96.06 88 SER A CA 1
ATOM 662 C C . SER A 1 88 ? 9.034 6.009 -11.150 1.00 96.06 88 SER A C 1
ATOM 664 O O . SER A 1 88 ? 9.604 6.851 -11.836 1.00 96.06 88 SER A O 1
ATOM 666 N N . SER A 1 89 ? 9.690 5.220 -10.301 1.00 95.75 89 SER A N 1
ATOM 667 C CA . SER A 1 89 ? 11.155 5.208 -10.190 1.00 95.75 89 SER A CA 1
ATOM 668 C C . SER A 1 89 ? 11.848 4.356 -11.260 1.00 95.75 89 SER A C 1
ATOM 670 O O . SER A 1 89 ? 13.049 4.151 -11.160 1.00 95.75 89 SER A O 1
ATOM 672 N N . TYR A 1 90 ? 11.114 3.826 -12.250 1.00 95.69 90 TYR A N 1
ATOM 673 C CA . TYR A 1 90 ? 11.636 2.889 -13.256 1.00 95.69 90 TYR A CA 1
ATOM 674 C C . TYR A 1 90 ? 12.422 1.715 -12.634 1.00 95.69 90 TYR A C 1
ATOM 676 O O . TYR A 1 90 ? 13.574 1.481 -12.999 1.00 95.69 90 TYR A O 1
ATOM 684 N N . PRO A 1 91 ? 11.821 0.978 -11.678 1.00 95.94 91 PRO A N 1
ATOM 685 C CA . PRO A 1 91 ? 12.557 0.013 -10.874 1.00 95.94 91 PRO A CA 1
ATOM 686 C C . PRO A 1 91 ? 13.088 -1.148 -11.714 1.00 95.94 91 PRO A C 1
ATOM 688 O O . PRO A 1 91 ? 12.395 -1.685 -12.585 1.00 95.94 91 PRO A O 1
ATOM 691 N N . SER A 1 92 ? 14.302 -1.586 -11.401 1.00 96.31 92 SER A N 1
ATOM 692 C CA . SER A 1 92 ? 14.869 -2.816 -11.937 1.00 96.31 92 SER A CA 1
ATOM 693 C C . SER A 1 92 ? 14.162 -4.053 -11.372 1.00 96.31 92 SER A C 1
ATOM 695 O O . SER A 1 92 ? 13.587 -4.047 -10.279 1.00 96.31 92 SER A O 1
ATOM 697 N N . ASP A 1 93 ? 14.280 -5.177 -12.081 1.00 95.25 93 ASP A N 1
ATOM 698 C CA . ASP A 1 93 ? 13.731 -6.462 -11.634 1.00 95.25 93 ASP A CA 1
ATOM 699 C C . ASP A 1 93 ? 14.289 -6.887 -10.257 1.00 95.25 93 ASP A C 1
ATOM 701 O O . ASP A 1 93 ? 13.590 -7.520 -9.466 1.00 95.25 93 ASP A O 1
ATOM 705 N N . ARG A 1 94 ? 15.549 -6.538 -9.946 1.00 95.19 94 ARG A N 1
ATOM 706 C CA . ARG A 1 94 ? 16.195 -6.880 -8.667 1.00 95.19 94 ARG A CA 1
ATOM 707 C C . ARG A 1 94 ? 15.637 -6.053 -7.511 1.00 95.19 94 ARG A C 1
ATOM 709 O O . ARG A 1 94 ? 15.423 -6.605 -6.434 1.00 95.19 94 ARG A O 1
ATOM 716 N N . GLU A 1 95 ? 15.392 -4.763 -7.721 1.00 96.88 95 GLU A N 1
ATOM 717 C CA . GLU A 1 95 ? 14.787 -3.898 -6.703 1.00 96.88 95 GLU A CA 1
ATOM 718 C C . GLU A 1 95 ? 13.354 -4.335 -6.395 1.00 96.88 95 GLU A C 1
ATOM 720 O O . GLU A 1 95 ? 12.996 -4.468 -5.224 1.00 96.88 95 GLU A O 1
ATOM 725 N N . LEU A 1 96 ? 12.574 -4.668 -7.431 1.00 96.50 96 LEU A N 1
ATOM 726 C CA . LEU A 1 96 ? 11.230 -5.228 -7.267 1.00 96.50 96 LEU A CA 1
ATOM 727 C C . LEU A 1 96 ? 11.247 -6.533 -6.464 1.00 96.50 96 LEU A C 1
ATOM 729 O O . LEU A 1 96 ? 10.441 -6.697 -5.551 1.00 96.50 96 LEU A O 1
ATOM 733 N N . LEU A 1 97 ? 12.173 -7.450 -6.764 1.00 95.75 97 LEU A N 1
ATOM 734 C CA . LEU A 1 97 ? 12.318 -8.704 -6.017 1.00 95.75 97 LEU A CA 1
ATOM 735 C C . LEU A 1 97 ? 12.717 -8.470 -4.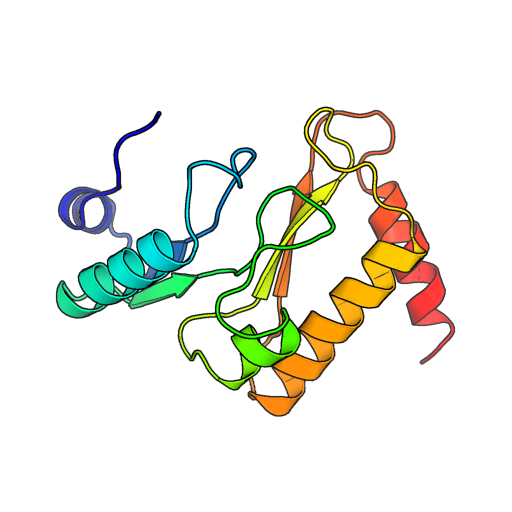556 1.00 95.75 97 LEU A C 1
ATOM 737 O O . LEU A 1 97 ? 12.173 -9.126 -3.668 1.00 95.75 97 LEU A O 1
ATOM 741 N N . ARG A 1 98 ? 13.633 -7.528 -4.291 1.00 95.81 98 ARG A N 1
ATOM 742 C CA . ARG A 1 98 ? 14.043 -7.174 -2.923 1.00 95.81 98 ARG A CA 1
ATOM 743 C C . ARG A 1 98 ? 12.852 -6.669 -2.111 1.00 95.81 98 ARG A C 1
ATOM 745 O O . ARG A 1 98 ? 12.613 -7.164 -1.012 1.00 95.81 98 ARG A O 1
ATOM 752 N N . LEU A 1 99 ? 12.078 -5.745 -2.678 1.00 97.38 99 LEU A N 1
ATOM 753 C CA . LEU A 1 99 ? 10.896 -5.201 -2.018 1.00 97.38 99 LEU A CA 1
ATOM 754 C C . LEU A 1 99 ? 9.802 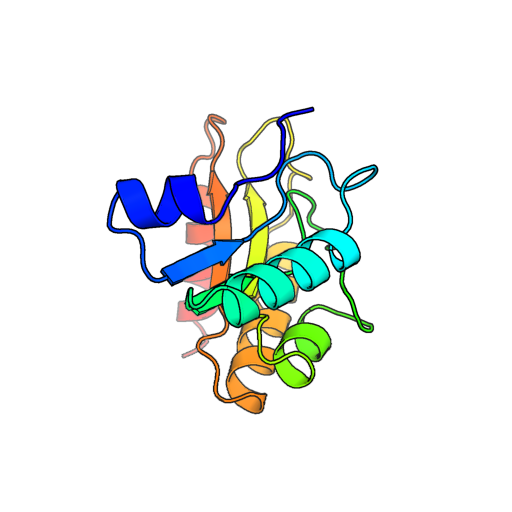-6.262 -1.832 1.00 97.38 99 LEU A C 1
ATOM 756 O O . LEU A 1 99 ? 9.230 -6.381 -0.750 1.00 97.38 99 LEU A O 1
ATOM 760 N N . LEU A 1 100 ? 9.538 -7.080 -2.856 1.00 96.50 100 LEU A N 1
ATOM 761 C CA . LEU A 1 100 ? 8.581 -8.184 -2.765 1.00 96.50 100 LEU A CA 1
ATOM 762 C C . LEU A 1 100 ? 8.970 -9.175 -1.659 1.00 96.50 100 LEU A C 1
ATOM 764 O O . LEU A 1 100 ? 8.098 -9.659 -0.938 1.00 96.50 100 LEU A O 1
ATOM 768 N N . ARG A 1 101 ? 10.270 -9.443 -1.477 1.00 95.88 101 ARG A N 1
ATOM 769 C CA . ARG A 1 101 ? 10.781 -10.275 -0.381 1.00 95.88 101 ARG A CA 1
ATOM 770 C C . ARG A 1 101 ? 10.494 -9.655 0.984 1.00 95.88 101 ARG A C 1
ATOM 772 O O . ARG A 1 101 ? 10.051 -10.381 1.868 1.00 95.88 101 ARG A O 1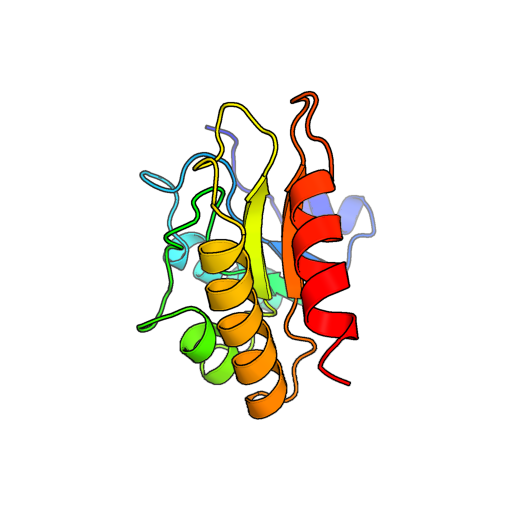
ATOM 779 N N . GLU A 1 102 ? 10.723 -8.354 1.175 1.00 97.69 102 GLU A N 1
ATOM 780 C CA . GLU A 1 102 ? 10.382 -7.673 2.438 1.00 97.69 102 GLU A CA 1
ATOM 781 C C . GLU A 1 102 ? 8.887 -7.782 2.750 1.00 97.69 102 GLU A C 1
ATOM 783 O O . GLU A 1 102 ? 8.512 -8.170 3.857 1.00 97.69 102 GLU A O 1
ATOM 788 N N . VAL A 1 103 ? 8.036 -7.530 1.750 1.00 98.25 103 VAL A N 1
ATOM 789 C CA . VAL A 1 103 ? 6.579 -7.643 1.880 1.00 98.25 103 VAL A CA 1
ATOM 790 C C . VAL A 1 103 ? 6.152 -9.076 2.218 1.00 98.25 103 VAL A C 1
ATOM 792 O O . VAL A 1 103 ? 5.336 -9.288 3.118 1.00 98.25 103 VAL A O 1
ATOM 795 N N . LYS A 1 104 ? 6.712 -10.075 1.526 1.00 97.12 104 LYS A N 1
ATOM 796 C CA . LYS A 1 104 ? 6.376 -11.489 1.729 1.00 97.12 104 LYS A CA 1
ATOM 797 C C . LYS A 1 104 ? 6.797 -11.977 3.112 1.00 97.12 104 LYS A C 1
ATOM 799 O O . LYS A 1 104 ? 5.978 -12.563 3.815 1.00 97.12 104 LYS A O 1
ATOM 804 N N . VAL A 1 105 ? 8.045 -11.726 3.511 1.00 97.88 105 VAL A N 1
ATOM 805 C CA . VAL A 1 105 ? 8.577 -12.161 4.812 1.00 97.88 105 VAL A CA 1
ATOM 806 C C . VAL A 1 105 ? 7.881 -11.426 5.957 1.00 97.88 105 VAL A C 1
ATOM 808 O O . VAL A 1 105 ? 7.479 -12.068 6.925 1.00 97.88 105 VAL A O 1
ATOM 811 N N . GLY A 1 106 ? 7.665 -10.112 5.832 1.00 98.38 106 GLY A N 1
ATOM 812 C CA . GLY A 1 106 ? 6.923 -9.330 6.824 1.00 98.38 106 GLY A CA 1
ATOM 813 C C . GLY A 1 106 ? 5.494 -9.836 7.000 1.00 98.38 106 GLY A C 1
ATOM 814 O O . GLY A 1 106 ? 5.051 -10.050 8.125 1.00 98.38 106 GLY A O 1
ATOM 815 N N . GLY A 1 107 ? 4.804 -10.127 5.891 1.00 98.25 107 GLY A N 1
ATOM 816 C CA . GLY A 1 107 ? 3.482 -10.749 5.917 1.00 98.25 107 GLY A CA 1
ATOM 817 C C . GLY A 1 107 ? 3.482 -12.113 6.612 1.00 98.25 107 GLY A C 1
ATOM 818 O O . GLY A 1 107 ? 2.665 -12.341 7.500 1.00 98.25 107 GLY A O 1
ATOM 819 N N . MET A 1 108 ? 4.428 -12.995 6.272 1.00 97.94 108 MET A N 1
ATOM 820 C CA . MET A 1 108 ? 4.549 -14.323 6.890 1.00 97.94 108 MET A CA 1
ATOM 821 C C . MET A 1 108 ? 4.743 -14.246 8.408 1.00 97.94 108 MET A C 1
ATOM 823 O O . MET A 1 108 ? 4.035 -14.934 9.141 1.00 97.94 108 MET A O 1
ATOM 827 N N . ILE A 1 109 ? 5.661 -13.396 8.880 1.00 98.38 109 ILE A N 1
ATOM 828 C CA . ILE A 1 109 ? 5.949 -13.235 10.314 1.00 98.38 109 ILE A CA 1
ATOM 829 C C . ILE A 1 109 ? 4.731 -12.660 11.048 1.00 98.38 109 ILE A C 1
ATOM 831 O O . ILE A 1 109 ? 4.343 -13.173 12.095 1.00 98.38 109 ILE A O 1
ATOM 835 N N . ALA A 1 110 ? 4.089 -11.640 10.476 1.00 97.88 110 ALA A N 1
ATOM 836 C CA . ALA A 1 110 ? 2.948 -10.954 11.081 1.00 97.88 110 ALA A CA 1
ATOM 837 C C . ALA A 1 110 ? 1.606 -11.688 10.910 1.00 97.88 110 ALA A C 1
ATOM 839 O O . ALA A 1 110 ? 0.568 -11.169 11.312 1.00 97.88 110 ALA A O 1
ATOM 840 N N . ARG A 1 111 ? 1.598 -12.858 10.254 1.00 97.50 111 ARG A N 1
ATOM 841 C CA . ARG A 1 111 ? 0.385 -13.582 9.826 1.00 97.50 111 ARG A CA 1
ATOM 842 C C . ARG A 1 111 ? -0.589 -12.719 9.007 1.00 97.50 111 ARG A C 1
ATOM 844 O O . ARG A 1 111 ? -1.807 -12.859 9.100 1.00 97.50 111 ARG A O 1
ATOM 851 N N . LYS A 1 112 ? -0.045 -11.851 8.154 1.00 97.75 112 LYS A N 1
ATOM 852 C CA . LYS A 1 112 ? -0.774 -11.036 7.172 1.00 97.75 112 LYS A CA 1
ATOM 853 C C . LYS A 1 112 ? -0.528 -11.569 5.762 1.00 97.75 112 LYS A C 1
ATOM 855 O O . LYS A 1 112 ? 0.473 -12.228 5.495 1.00 97.75 112 LYS A O 1
ATOM 860 N N . LYS A 1 113 ? -1.404 -11.228 4.810 1.00 95.31 113 LYS A N 1
ATOM 861 C CA . LYS A 1 113 ? -1.223 -11.640 3.403 1.00 95.31 113 LYS A CA 1
ATOM 862 C C . LYS A 1 113 ? 0.084 -11.121 2.784 1.00 95.31 113 LYS A C 1
ATOM 864 O O . LYS A 1 113 ? 0.636 -11.808 1.933 1.00 95.31 113 LYS A O 1
ATOM 869 N N . GLY A 1 114 ? 0.562 -9.943 3.204 1.00 96.88 114 GLY A N 1
ATOM 870 C CA . GLY A 1 114 ? 1.756 -9.301 2.645 1.00 96.88 114 GLY A CA 1
ATOM 871 C C . GLY A 1 114 ? 1.545 -8.921 1.180 1.00 96.88 114 GLY A C 1
ATOM 872 O O . GLY A 1 114 ? 1.976 -9.633 0.277 1.00 96.88 114 GLY A O 1
ATOM 873 N N . ILE A 1 115 ? 0.845 -7.811 0.934 1.00 97.88 115 ILE A N 1
ATOM 874 C CA . ILE A 1 115 ? 0.421 -7.416 -0.418 1.00 9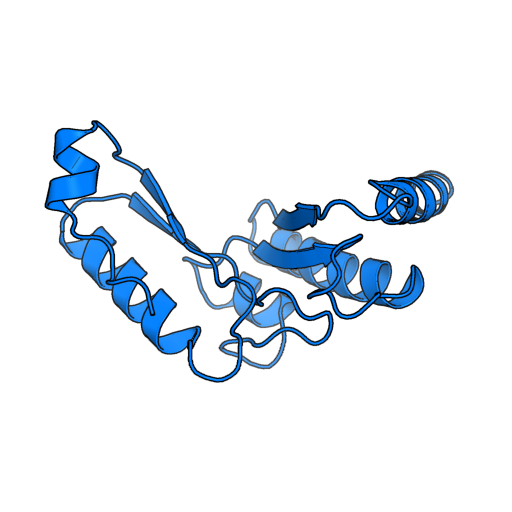7.88 115 ILE A CA 1
ATOM 875 C C . ILE A 1 115 ? 1.384 -6.380 -1.006 1.00 97.88 115 ILE A C 1
ATOM 877 O O . ILE A 1 115 ? 1.625 -5.340 -0.399 1.00 97.88 115 ILE A O 1
ATOM 881 N N . LEU A 1 116 ? 1.899 -6.619 -2.214 1.00 97.88 116 LEU A N 1
ATOM 882 C CA . LEU A 1 116 ? 2.556 -5.576 -3.003 1.00 97.88 116 LEU A CA 1
ATOM 883 C C . LEU A 1 116 ? 1.517 -4.953 -3.942 1.00 97.88 116 LEU A C 1
ATOM 885 O O . LEU A 1 116 ? 1.150 -5.541 -4.957 1.00 97.88 116 LEU A O 1
ATOM 889 N N . HIS A 1 117 ? 1.011 -3.777 -3.581 1.00 98.31 117 HIS A N 1
ATOM 890 C CA . HIS A 1 117 ? 0.047 -3.038 -4.385 1.00 98.31 117 HIS A CA 1
ATOM 891 C C . HIS A 1 117 ? 0.790 -2.221 -5.444 1.00 98.31 117 HIS A C 1
ATOM 893 O O . HIS A 1 117 ? 1.507 -1.274 -5.126 1.00 98.31 117 HIS A O 1
ATOM 899 N N . VAL A 1 118 ? 0.580 -2.529 -6.720 1.00 98.25 118 VAL A N 1
ATOM 900 C CA . VAL A 1 118 ? 1.326 -1.907 -7.820 1.00 98.25 118 VAL A CA 1
ATOM 901 C C . VAL A 1 118 ? 0.413 -0.987 -8.620 1.00 98.25 118 VAL A C 1
ATOM 903 O O . VAL A 1 118 ? -0.575 -1.425 -9.198 1.00 98.25 118 VAL A O 1
ATOM 906 N N . HIS A 1 119 ? 0.736 0.305 -8.655 1.00 98.44 119 HIS A N 1
ATOM 907 C CA . HIS A 1 119 ? 0.170 1.210 -9.652 1.00 98.44 119 HIS A CA 1
ATOM 908 C C . HIS A 1 119 ? 0.775 0.892 -11.018 1.00 98.44 119 HIS A C 1
ATOM 910 O O . HIS A 1 119 ? 1.997 0.829 -11.151 1.00 98.44 119 HIS A O 1
ATOM 916 N N . LEU A 1 120 ? -0.079 0.732 -12.023 1.00 98.19 120 LEU A N 1
ATOM 917 C CA . LEU A 1 120 ? 0.324 0.486 -13.398 1.00 98.19 120 LEU A CA 1
ATOM 918 C C . LEU A 1 120 ? 0.044 1.733 -14.238 1.00 98.19 120 LEU A C 1
ATOM 920 O O . LEU A 1 120 ? -1.105 2.154 -14.359 1.00 98.19 120 LEU A O 1
ATOM 924 N N . GLY A 1 121 ? 1.094 2.329 -14.799 1.00 97.81 121 GLY A N 1
ATOM 925 C CA . GLY A 1 121 ? 0.949 3.427 -15.752 1.00 97.81 121 GLY A CA 1
ATOM 926 C C . GLY A 1 121 ? 0.733 2.960 -17.192 1.00 97.81 121 GLY A C 1
ATOM 927 O O . GLY A 1 121 ? 0.500 1.784 -17.468 1.00 97.81 121 GLY A O 1
ATOM 928 N N . ASN A 1 122 ? 0.844 3.909 -18.124 1.00 97.31 122 ASN A N 1
ATOM 929 C CA . ASN A 1 122 ? 0.563 3.699 -19.547 1.00 97.31 122 ASN A CA 1
ATOM 930 C C . ASN A 1 122 ? 1.822 3.538 -20.427 1.00 97.31 122 ASN A C 1
ATOM 932 O O . ASN A 1 122 ? 1.766 3.739 -21.640 1.00 97.31 122 ASN A O 1
ATOM 936 N N . LEU A 1 123 ? 2.987 3.226 -19.848 1.00 97.81 123 LEU A N 1
ATOM 937 C CA . LEU A 1 123 ? 4.176 2.921 -20.649 1.00 97.81 123 LEU A CA 1
ATOM 938 C C . LEU A 1 123 ? 4.008 1.584 -21.381 1.00 97.81 123 LEU A C 1
ATOM 940 O O . LEU A 1 123 ? 3.352 0.659 -20.899 1.00 97.81 123 LEU A O 1
ATOM 944 N N . LYS A 1 124 ? 4.662 1.462 -22.544 1.00 97.50 124 LYS A N 1
ATOM 945 C CA . LYS A 1 124 ? 4.560 0.287 -23.431 1.00 97.50 124 LYS A CA 1
ATOM 946 C C . LYS A 1 124 ? 4.921 -1.035 -22.746 1.00 97.50 124 LYS A C 1
ATOM 948 O O . LYS A 1 124 ? 4.380 -2.063 -23.133 1.00 97.50 124 LYS A O 1
ATOM 953 N N . SER A 1 125 ? 5.782 -0.992 -21.727 1.00 95.62 125 SER A N 1
ATOM 954 C CA . SER A 1 125 ? 6.197 -2.151 -20.930 1.00 95.62 125 SER A CA 1
ATOM 955 C C . SER A 1 125 ? 5.071 -2.778 -20.112 1.00 95.62 125 SER A C 1
ATOM 957 O O . SER A 1 125 ? 5.228 -3.907 -19.666 1.00 95.62 125 SER A O 1
ATOM 959 N N . LYS A 1 126 ? 3.952 -2.077 -19.864 1.00 96.06 126 LYS A N 1
ATOM 960 C CA . LYS A 1 126 ? 2.778 -2.615 -19.152 1.00 96.06 126 LYS A CA 1
ATOM 961 C C . LYS A 1 126 ? 3.186 -3.441 -17.914 1.00 96.06 126 LYS A C 1
ATOM 963 O O . LYS A 1 126 ? 3.864 -2.924 -17.027 1.00 96.06 126 LYS A O 1
ATOM 968 N N . MET A 1 127 ? 2.807 -4.717 -17.850 1.00 97.00 127 MET A N 1
ATOM 969 C CA . MET A 1 127 ? 3.108 -5.626 -16.739 1.00 97.00 127 MET A CA 1
ATOM 970 C C . MET A 1 127 ? 4.388 -6.451 -16.941 1.00 97.00 127 M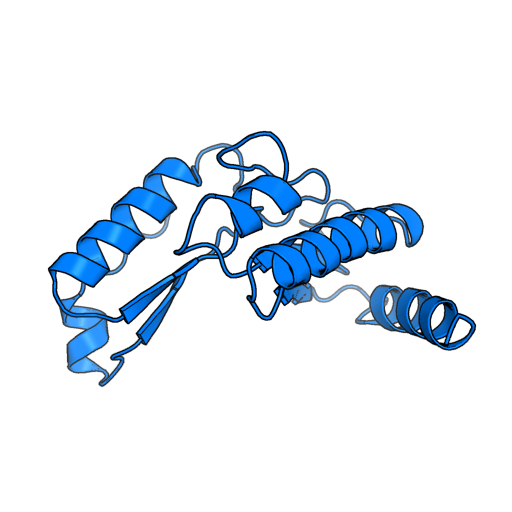ET A C 1
ATOM 972 O O . MET A 1 127 ? 4.680 -7.310 -16.111 1.00 97.00 127 MET A O 1
ATOM 976 N N . ASP A 1 128 ? 5.181 -6.194 -17.986 1.00 96.44 128 ASP A N 1
ATOM 977 C CA . ASP A 1 128 ? 6.411 -6.940 -18.276 1.00 96.44 128 ASP A CA 1
ATOM 978 C C . ASP A 1 128 ? 7.354 -7.054 -17.068 1.00 96.44 128 ASP A C 1
ATOM 980 O O . ASP A 1 128 ? 7.851 -8.159 -16.836 1.00 96.44 128 ASP A O 1
ATOM 984 N N . PRO A 1 129 ? 7.578 -6.002 -16.242 1.00 95.44 129 PRO A N 1
ATOM 985 C CA . PRO A 1 129 ? 8.391 -6.143 -15.034 1.00 95.44 129 PRO A CA 1
ATOM 986 C C . PRO A 1 129 ? 7.871 -7.226 -14.080 1.00 95.44 129 PRO A C 1
ATOM 988 O O . PRO A 1 129 ? 8.663 -7.991 -13.536 1.00 95.44 129 PRO A O 1
ATOM 991 N N . LEU A 1 130 ? 6.547 -7.352 -13.929 1.00 95.25 130 LEU A N 1
ATOM 992 C CA . LEU A 1 130 ? 5.923 -8.361 -13.068 1.00 95.25 130 LEU A CA 1
ATOM 993 C C . LEU A 1 130 ? 6.053 -9.769 -13.657 1.00 95.25 130 LEU A C 1
ATOM 995 O O . LEU A 1 130 ? 6.353 -10.716 -12.932 1.00 95.25 130 LEU A O 1
ATOM 999 N N . PHE A 1 131 ? 5.889 -9.919 -14.973 1.00 95.19 131 PHE A N 1
ATOM 1000 C CA . PHE A 1 131 ? 6.066 -11.216 -15.628 1.00 95.19 131 PHE A CA 1
ATOM 1001 C C . PHE A 1 131 ? 7.522 -11.690 -15.599 1.00 95.19 131 PHE A C 1
ATOM 1003 O O . PHE A 1 131 ? 7.771 -12.881 -15.404 1.00 95.19 131 PHE A O 1
ATOM 1010 N N . ARG A 1 132 ? 8.496 -10.778 -15.737 1.00 94.19 132 ARG A N 1
ATOM 1011 C CA . ARG A 1 132 ? 9.922 -11.118 -15.625 1.00 94.19 132 ARG A CA 1
ATOM 1012 C C . ARG A 1 132 ? 10.283 -11.620 -14.230 1.00 94.19 132 ARG A C 1
ATOM 1014 O O . ARG A 1 132 ? 10.921 -12.667 -14.121 1.00 94.19 132 ARG A O 1
ATOM 1021 N N . ILE A 1 133 ? 9.853 -10.928 -13.172 1.00 93.62 133 ILE A N 1
ATOM 1022 C CA . ILE A 1 133 ? 10.118 -11.386 -11.798 1.00 93.62 133 ILE A CA 1
ATOM 1023 C C . ILE A 1 133 ? 9.329 -12.658 -11.458 1.00 93.62 133 ILE A C 1
ATOM 1025 O O . ILE A 1 133 ? 9.870 -13.539 -10.796 1.00 93.62 133 ILE A O 1
ATOM 1029 N N . GLY A 1 134 ? 8.099 -12.805 -11.965 1.00 90.25 134 GLY A N 1
ATOM 1030 C CA . GLY A 1 134 ? 7.278 -14.002 -11.770 1.00 90.25 134 GLY A CA 1
ATOM 1031 C C . GLY A 1 134 ? 7.937 -15.263 -12.332 1.00 90.25 134 GLY A C 1
ATOM 1032 O O . GLY A 1 134 ? 8.054 -16.254 -11.617 1.00 90.25 134 GLY A O 1
ATOM 1033 N N . LYS A 1 135 ? 8.467 -15.195 -13.563 1.00 87.25 135 LYS A N 1
ATOM 1034 C CA . LYS A 1 135 ? 9.215 -16.303 -14.188 1.00 87.25 135 LYS A CA 1
ATOM 1035 C C . LYS A 1 135 ? 10.462 -16.708 -13.400 1.00 87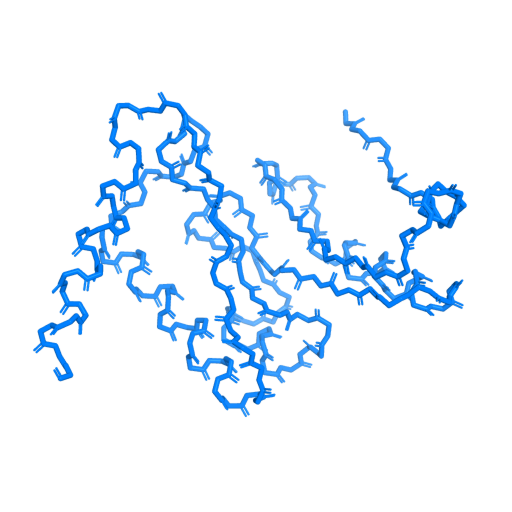.25 135 LYS A C 1
ATOM 1037 O O . LYS A 1 135 ? 10.806 -17.882 -13.364 1.00 87.25 135 LYS A O 1
ATOM 1042 N N . ARG A 1 136 ? 11.157 -15.749 -12.776 1.00 81.12 136 ARG A N 1
ATOM 1043 C CA . ARG A 1 136 ? 12.331 -16.045 -11.936 1.00 81.12 136 ARG A CA 1
ATOM 1044 C C . ARG A 1 136 ? 11.937 -16.774 -10.655 1.00 81.12 136 ARG A C 1
ATOM 1046 O O . ARG A 1 136 ? 12.616 -17.715 -10.269 1.00 81.12 136 ARG A O 1
ATOM 1053 N N . LEU A 1 137 ? 10.838 -16.362 -10.024 1.00 78.94 137 LEU A N 1
ATOM 1054 C CA . LEU A 1 137 ? 10.347 -16.983 -8.793 1.00 78.94 137 LEU A CA 1
ATOM 1055 C C . LEU A 1 137 ? 9.796 -18.394 -9.026 1.00 78.94 137 LEU A C 1
ATOM 1057 O O . LEU A 1 137 ? 9.989 -19.257 -8.178 1.00 78.94 137 LEU A O 1
ATOM 1061 N N . SER A 1 138 ? 9.167 -18.656 -10.175 1.00 61.53 138 SER A N 1
ATOM 1062 C CA . SER A 1 138 ? 8.669 -19.993 -10.531 1.00 61.53 138 SER A CA 1
ATOM 1063 C C . SER A 1 138 ? 9.765 -21.016 -10.843 1.00 61.53 138 SER A C 1
ATOM 1065 O O . SER A 1 138 ? 9.458 -22.188 -10.982 1.00 61.53 138 SER A O 1
ATOM 1067 N N . ILE A 1 139 ? 11.028 -20.597 -10.984 1.00 53.38 139 ILE A N 1
ATOM 1068 C CA . ILE A 1 139 ? 12.175 -21.516 -11.116 1.00 53.38 139 ILE A CA 1
ATOM 1069 C C . ILE A 1 139 ? 12.689 -21.950 -9.726 1.00 53.38 139 ILE A C 1
ATOM 1071 O O . ILE A 1 139 ? 13.486 -22.873 -9.616 1.00 53.38 139 ILE A O 1
ATOM 1075 N N . SER A 1 140 ? 12.256 -21.284 -8.649 1.00 47.03 140 SER A N 1
ATOM 1076 C CA . SER A 1 140 ? 12.737 -21.515 -7.278 1.00 47.03 140 SER A CA 1
ATOM 1077 C C . SER A 1 140 ? 11.767 -22.303 -6.383 1.00 47.03 140 SER A C 1
ATOM 1079 O O . SER A 1 140 ? 12.033 -22.408 -5.186 1.00 47.03 140 SER A O 1
ATOM 1081 N N . TYR A 1 141 ? 10.675 -22.842 -6.940 1.00 36.06 141 TYR A N 1
ATOM 1082 C CA . TYR A 1 141 ? 9.724 -23.729 -6.258 1.00 36.06 141 TYR A CA 1
ATOM 1083 C C . TYR A 1 141 ? 9.491 -24.999 -7.067 1.00 36.06 141 TYR A C 1
ATOM 1085 O O . TYR A 1 141 ? 9.263 -24.862 -8.290 1.00 36.06 141 TYR A O 1
#

Sequence (141 aa):
MTPEIKVTDLVKNGITSVVGLLGTDGATRSLKSLYAKVKALNQEGISAFMHTGYYGIDPVHLMKNVQEDLIYIDAVLGCKIAISDIRSSYPSDRELLRLLREVKVGGMIARKKGILHVHLGNLKSKMDPLFRIGKRLSISY

Radius of gyration: 15.73 Å; chains: 1; bounding box: 40×42×39 Å

pLDDT: mean 95.32, std 8.73, range [36.06, 98.81]

Foldseek 3Di:
DDDDDDLCVCVVVVNQEEEDEAELDPPPDDPVVVLVVQVVSVVVRGHYAYAFAYAELQGDADPDARLVNLAPPVRHQEHEHEDLAPSHPNDDLVSVVVRQVSQPNSCVNNVHPSDYHYHFHDHPCTCVSVVVNVVVVVVVD

Secondary structure (DSSP, 8-state):
-PPPPPHHHHHHTT--EEEE---S--SSS-HHHHHHHHHHHHHTT-EEEEEEE-SSSS---SSSSHHHHHHH-TTEEEEEEEESSTTS----HHHHHHHHHHHHHHHHHTTS--EEEEEE-SSTTTTHHHHHHHHHHTT--